Protein AF-A0A973MKF2-F1 (afdb_monomer)

Mean predicted aligned error: 3.66 Å

Foldseek 3Di:
DDPVLVLLLLLLLLLCQQPVLCVVVLVVFDLLLRPDPQSSQLVVLSVVLCVVPVPDHDLRSQVSSVVSGPDPPDPSSVVSVVSNVSNPDSVCNVVSSVVSNVSSVVVVVVVVVVVVD

Secondary structure (DSSP, 8-state):
--HHHHHHHHHHHHHHHH-GGGGGT-TT--GGG-SSHHHHHHHHHHHHHHHH-TT--HHHHHHHHHTTSS-TTS-HHHHHHHHHHT-S-GGGHHHHHHHHHHHHHHHHHHHHHHHH-

Sequence (117 aa):
MSDITMSTERALLGALLTDPGQLDELRYVRTQDFEIQRHREIYTAIQDVHADAPSLTGVAFADHVAARLPNPDFVWDFELHTLALNCPDPDHGPTYARMVQEAAFRRDLAEHAERIG

Structure (mmCIF, N/CA/C/O backbone):
data_AF-A0A973MKF2-F1
#
_entry.id   AF-A0A973MKF2-F1
#
loop_
_atom_site.group_PDB
_atom_site.id
_atom_site.type_symbol
_atom_site.label_atom_id
_atom_site.label_alt_id
_atom_site.label_comp_id
_atom_site.label_asym_id
_atom_site.label_entity_id
_atom_site.label_seq_id
_atom_site.pdbx_PDB_ins_code
_atom_site.Cartn_x
_atom_site.Cartn_y
_atom_site.Cartn_z
_atom_site.occupancy
_atom_site.B_iso_or_equiv
_atom_site.auth_seq_id
_atom_site.auth_comp_id
_atom_sit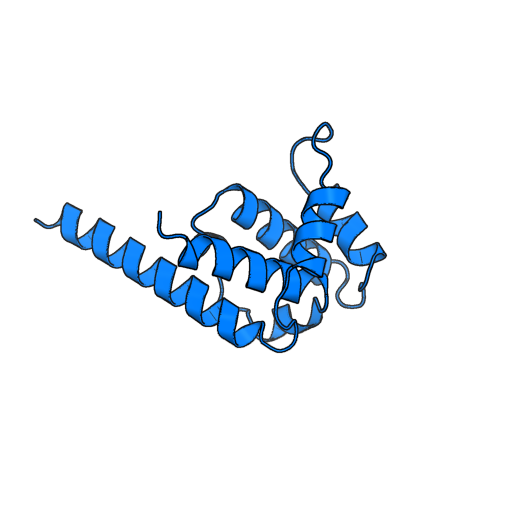e.auth_asym_id
_atom_site.auth_atom_id
_atom_site.pdbx_PDB_model_num
ATOM 1 N N . MET A 1 1 ? -3.920 10.339 17.350 1.00 53.81 1 MET A N 1
ATOM 2 C CA . MET A 1 1 ? -3.064 9.494 16.496 1.00 53.81 1 MET A CA 1
ATOM 3 C C . MET A 1 1 ? -2.035 8.803 17.369 1.00 53.81 1 MET A C 1
ATOM 5 O O . MET A 1 1 ? -1.316 9.491 18.083 1.00 53.81 1 MET A O 1
ATOM 9 N N . SER A 1 2 ? -1.994 7.474 17.365 1.00 70.38 2 SER A N 1
ATOM 10 C CA . SER A 1 2 ? -0.961 6.713 18.076 1.00 70.38 2 SER A CA 1
ATOM 11 C C . SER A 1 2 ? 0.218 6.461 17.134 1.00 70.38 2 SER A C 1
ATOM 13 O O . SER A 1 2 ? -0.001 5.978 16.025 1.00 70.38 2 SER A O 1
ATOM 15 N N . ASP A 1 3 ? 1.456 6.724 17.571 1.00 80.19 3 ASP A N 1
ATOM 16 C CA . ASP A 1 3 ? 2.684 6.464 16.786 1.00 80.19 3 ASP A CA 1
ATOM 17 C C . ASP A 1 3 ? 2.755 5.026 16.241 1.00 80.19 3 ASP A C 1
ATOM 19 O O . ASP A 1 3 ? 3.298 4.767 15.167 1.00 80.19 3 ASP A O 1
ATOM 23 N N . ILE A 1 4 ? 2.138 4.084 16.960 1.00 83.69 4 ILE A N 1
ATOM 24 C CA . ILE A 1 4 ? 2.073 2.667 16.598 1.00 83.69 4 ILE A CA 1
ATOM 25 C C . ILE A 1 4 ? 1.257 2.439 15.316 1.00 83.69 4 ILE A C 1
ATOM 27 O O . ILE A 1 4 ? 1.690 1.657 14.472 1.00 83.69 4 ILE A O 1
ATOM 31 N N . THR A 1 5 ? 0.115 3.113 15.129 1.00 85.31 5 THR A N 1
ATOM 32 C CA . THR A 1 5 ? -0.731 2.927 13.933 1.00 85.31 5 THR A CA 1
ATOM 33 C C . THR A 1 5 ? 0.005 3.389 12.683 1.00 85.31 5 THR A C 1
ATOM 35 O O . THR A 1 5 ? 0.102 2.648 11.709 1.00 85.31 5 THR A O 1
ATOM 38 N N . MET A 1 6 ? 0.614 4.576 12.747 1.00 89.56 6 MET A N 1
ATOM 39 C CA . MET A 1 6 ? 1.411 5.115 11.648 1.00 89.56 6 MET A CA 1
ATOM 40 C C . MET A 1 6 ? 2.592 4.197 11.306 1.00 89.56 6 MET A C 1
ATOM 42 O O . MET A 1 6 ? 2.824 3.913 10.134 1.00 89.56 6 MET A O 1
ATOM 46 N N . SER A 1 7 ? 3.322 3.713 12.316 1.00 91.81 7 SER A N 1
ATOM 47 C CA . SER A 1 7 ? 4.442 2.782 12.119 1.00 91.81 7 SER A CA 1
ATOM 48 C C . SER A 1 7 ? 3.991 1.467 11.469 1.00 91.81 7 SER A C 1
ATOM 50 O O . SER A 1 7 ? 4.635 0.973 10.547 1.00 91.81 7 SER A O 1
ATOM 52 N N . THR A 1 8 ? 2.836 0.944 11.883 1.00 95.19 8 THR A N 1
ATOM 53 C CA . THR A 1 8 ? 2.265 -0.299 11.346 1.00 95.19 8 THR A CA 1
ATOM 54 C C . THR A 1 8 ? 1.833 -0.151 9.887 1.00 95.19 8 THR A C 1
ATOM 56 O O . THR A 1 8 ? 2.158 -1.005 9.067 1.00 95.19 8 THR A O 1
ATOM 59 N N . GLU A 1 9 ? 1.131 0.931 9.537 1.00 97.56 9 GLU A N 1
ATOM 60 C CA . GLU A 1 9 ? 0.731 1.187 8.148 1.00 97.56 9 GLU A CA 1
ATOM 61 C C . GLU A 1 9 ? 1.954 1.318 7.237 1.00 97.56 9 GLU A C 1
ATOM 63 O O . GLU A 1 9 ? 1.991 0.72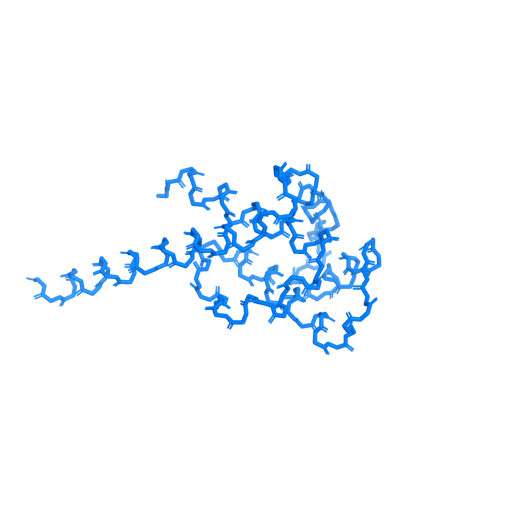0 6.165 1.00 97.56 9 GLU A O 1
ATOM 68 N N . ARG A 1 10 ? 2.991 2.038 7.686 1.00 97.31 10 ARG A N 1
ATOM 69 C CA . ARG A 1 10 ? 4.253 2.163 6.943 1.00 97.31 10 ARG A CA 1
ATOM 70 C C . ARG A 1 10 ? 4.944 0.813 6.758 1.00 97.31 10 ARG A C 1
ATOM 72 O O . ARG A 1 10 ? 5.428 0.545 5.664 1.00 97.31 10 ARG A O 1
ATOM 79 N N . ALA A 1 11 ? 4.959 -0.032 7.790 1.00 97.56 11 ALA A N 1
ATOM 80 C CA . ALA A 1 11 ? 5.524 -1.377 7.710 1.00 97.56 11 ALA A CA 1
ATOM 81 C C . ALA A 1 11 ? 4.772 -2.251 6.694 1.00 97.56 11 ALA A C 1
ATOM 83 O O . ALA A 1 11 ? 5.403 -2.905 5.869 1.00 97.56 11 ALA A O 1
ATOM 84 N N . LEU A 1 12 ? 3.435 -2.206 6.688 1.00 98.31 12 LEU A N 1
ATOM 85 C CA . LEU A 1 12 ? 2.627 -2.922 5.700 1.00 98.31 12 LEU A CA 1
ATOM 86 C C . LEU A 1 12 ? 2.899 -2.434 4.271 1.00 98.31 12 LEU A C 1
ATOM 88 O O . LEU A 1 12 ? 3.125 -3.247 3.380 1.00 98.31 12 LEU A O 1
ATOM 92 N N . LEU A 1 13 ? 2.896 -1.118 4.047 1.00 98.19 13 LEU A N 1
ATOM 93 C CA . LEU A 1 13 ? 3.179 -0.554 2.725 1.00 98.19 13 LEU A CA 1
ATOM 94 C C . LEU A 1 13 ? 4.593 -0.908 2.252 1.00 98.19 13 LEU A C 1
ATOM 96 O O . LEU A 1 13 ? 4.775 -1.271 1.095 1.00 98.19 13 LEU A O 1
ATOM 100 N N . GLY A 1 14 ? 5.583 -0.844 3.143 1.00 97.88 14 GLY A N 1
ATOM 101 C CA . GLY A 1 14 ? 6.960 -1.229 2.841 1.00 97.88 14 GLY A CA 1
ATOM 102 C C . GLY A 1 14 ? 7.108 -2.709 2.477 1.00 97.88 14 GLY A C 1
ATOM 103 O O . GLY A 1 14 ? 7.807 -3.030 1.513 1.00 97.88 14 GLY A O 1
ATOM 104 N N . ALA A 1 15 ? 6.408 -3.599 3.189 1.00 97.88 15 ALA A N 1
ATOM 105 C CA . ALA A 1 15 ? 6.364 -5.025 2.872 1.00 97.88 15 ALA A CA 1
ATOM 106 C C . ALA A 1 15 ? 5.780 -5.265 1.472 1.00 97.88 15 ALA A C 1
ATOM 108 O O . ALA A 1 15 ? 6.403 -5.934 0.656 1.00 97.88 15 ALA A O 1
ATOM 109 N N . LEU A 1 16 ? 4.649 -4.629 1.151 1.00 97.94 16 LEU A N 1
ATOM 110 C CA . LEU A 1 16 ? 3.978 -4.774 -0.146 1.00 97.94 16 LEU A CA 1
ATOM 111 C C . LEU A 1 16 ? 4.741 -4.159 -1.325 1.00 97.94 16 LEU A C 1
ATOM 113 O O . LEU A 1 16 ? 4.635 -4.646 -2.445 1.00 97.94 16 LEU A O 1
ATOM 117 N N . LEU A 1 17 ? 5.514 -3.096 -1.094 1.00 97.50 17 LEU A N 1
ATOM 118 C CA . LEU A 1 17 ? 6.410 -2.535 -2.111 1.00 97.50 17 LEU A CA 1
ATOM 119 C C . LEU A 1 17 ? 7.617 -3.444 -2.381 1.00 97.50 17 LEU A C 1
ATOM 121 O O . LEU A 1 17 ? 8.201 -3.382 -3.462 1.00 97.50 17 LEU A O 1
ATOM 125 N N . THR A 1 18 ? 7.993 -4.270 -1.402 1.00 96.56 18 THR A N 1
ATOM 126 C CA . THR A 1 18 ? 9.108 -5.219 -1.502 1.00 96.56 18 THR A CA 1
ATOM 127 C C . THR A 1 18 ? 8.661 -6.536 -2.136 1.00 96.56 18 THR A C 1
ATOM 129 O O . THR A 1 18 ? 9.334 -7.043 -3.033 1.00 96.56 18 THR A O 1
ATOM 132 N N . ASP A 1 19 ? 7.514 -7.058 -1.706 1.00 96.38 19 ASP A N 1
ATOM 133 C CA . ASP A 1 19 ? 6.898 -8.280 -2.213 1.00 96.38 19 ASP A CA 1
ATOM 134 C C . ASP A 1 19 ? 5.392 -8.066 -2.473 1.00 96.38 19 ASP A C 1
ATOM 136 O O . ASP A 1 19 ? 4.548 -8.314 -1.602 1.00 96.38 19 ASP A O 1
ATOM 140 N N . PRO A 1 20 ? 5.033 -7.610 -3.690 1.00 96.88 20 PRO A N 1
ATOM 141 C CA . PRO A 1 20 ? 3.641 -7.387 -4.076 1.00 96.88 20 PRO A CA 1
ATOM 142 C C . PRO A 1 20 ? 2.793 -8.660 -4.064 1.00 96.88 20 PRO A C 1
ATOM 144 O O . PRO A 1 20 ? 1.577 -8.576 -3.901 1.00 96.88 20 PRO A O 1
ATOM 147 N N . GLY A 1 21 ? 3.414 -9.841 -4.189 1.00 96.12 21 GLY A N 1
ATOM 148 C CA . GLY A 1 21 ? 2.716 -11.128 -4.220 1.00 96.12 21 GLY A CA 1
ATOM 149 C C . GLY A 1 21 ? 1.927 -11.411 -2.942 1.00 96.12 21 GLY A C 1
ATOM 150 O O . GLY A 1 21 ? 0.897 -12.083 -2.986 1.00 96.12 21 GLY A O 1
ATOM 151 N N . GLN A 1 22 ? 2.331 -10.818 -1.816 1.00 96.38 22 GLN A N 1
ATOM 152 C CA . GLN A 1 22 ? 1.597 -10.940 -0.558 1.00 96.38 22 GLN A CA 1
ATOM 153 C C . GLN A 1 22 ? 0.170 -10.384 -0.653 1.00 96.38 22 GLN A C 1
A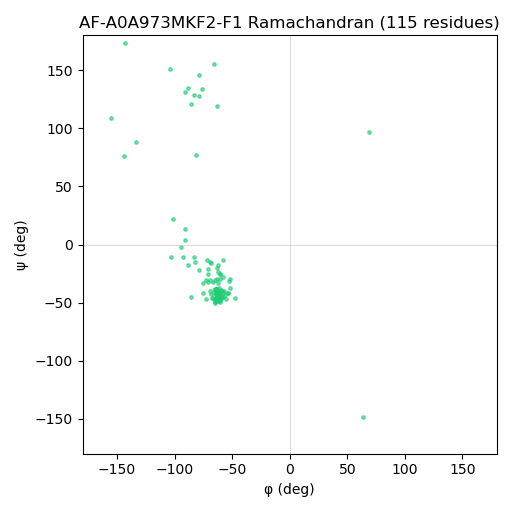TOM 155 O O . GLN A 1 22 ? -0.704 -10.863 0.065 1.00 96.38 22 GLN A O 1
ATOM 160 N N . LEU A 1 23 ? -0.122 -9.439 -1.561 1.00 96.25 23 LEU A N 1
ATOM 161 C CA . LEU A 1 23 ? -1.483 -8.917 -1.761 1.00 96.25 23 LEU A CA 1
ATOM 162 C C . LEU A 1 23 ? -2.525 -10.015 -1.995 1.00 96.25 23 LEU A C 1
ATOM 164 O O . LEU A 1 23 ? -3.681 -9.847 -1.595 1.00 96.25 23 LEU A O 1
ATOM 168 N N . ASP A 1 24 ? -2.141 -11.132 -2.615 1.00 95.38 24 ASP A N 1
ATOM 169 C CA . ASP A 1 24 ? -3.063 -12.229 -2.898 1.00 95.38 24 ASP A CA 1
ATOM 170 C C . ASP A 1 24 ? -3.627 -12.877 -1.629 1.00 95.38 24 ASP A C 1
ATOM 172 O O . ASP A 1 24 ? -4.785 -13.312 -1.625 1.00 95.38 24 ASP A O 1
ATOM 176 N N . GLU A 1 25 ? -2.859 -12.861 -0.540 1.00 95.19 25 GLU A N 1
ATOM 177 C CA . GLU A 1 25 ? -3.258 -13.358 0.778 1.00 95.19 25 GLU A CA 1
ATOM 178 C C . GLU A 1 25 ? -3.962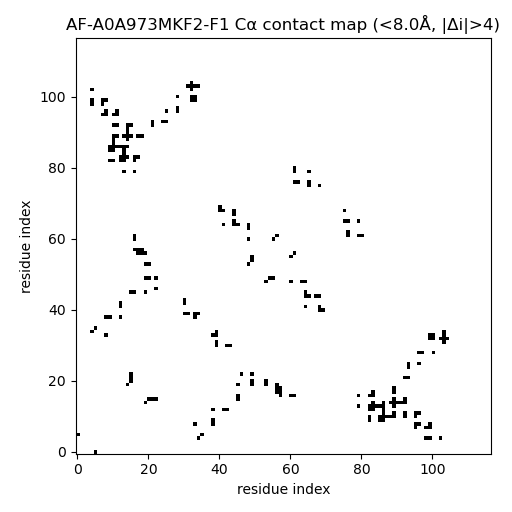 -12.285 1.625 1.00 95.19 25 GLU A C 1
ATOM 180 O O . GLU A 1 25 ? -4.682 -12.608 2.571 1.00 95.19 25 GLU A O 1
ATOM 185 N N . LEU A 1 26 ? -3.809 -11.004 1.270 1.00 95.81 26 LEU A N 1
ATOM 186 C CA . LEU A 1 26 ? -4.283 -9.854 2.051 1.00 95.81 26 LEU A CA 1
ATOM 187 C C . LEU A 1 26 ? -5.583 -9.234 1.526 1.00 95.81 26 LEU A C 1
ATOM 189 O O . LEU A 1 26 ? -5.909 -8.099 1.866 1.00 95.81 26 LEU A O 1
ATOM 193 N N . ARG A 1 27 ? -6.383 -9.983 0.757 1.00 91.44 27 ARG A N 1
ATOM 194 C CA . ARG A 1 27 ? -7.675 -9.524 0.192 1.00 91.44 27 ARG A CA 1
ATOM 195 C C . ARG A 1 27 ? -8.705 -9.066 1.237 1.00 91.44 27 ARG A C 1
ATOM 197 O O . ARG A 1 27 ? -9.724 -8.481 0.879 1.00 91.44 27 ARG A O 1
ATOM 204 N N . TYR A 1 28 ? -8.474 -9.367 2.514 1.00 94.31 28 TYR A N 1
ATOM 205 C CA . TYR A 1 28 ? -9.306 -8.930 3.634 1.00 94.31 28 TYR A CA 1
ATOM 206 C C . TYR A 1 28 ? -8.996 -7.505 4.116 1.00 94.31 28 TYR A C 1
ATOM 208 O O . TYR A 1 28 ? -9.805 -6.949 4.859 1.00 94.31 28 TYR A O 1
ATOM 216 N N . VAL A 1 29 ? -7.853 -6.933 3.723 1.00 97.25 29 VAL A N 1
ATOM 217 C CA . VAL A 1 29 ? -7.485 -5.548 4.030 1.00 97.25 29 VAL A CA 1
ATOM 218 C C . VAL A 1 29 ? -8.138 -4.630 3.009 1.00 97.25 29 VAL A C 1
ATOM 220 O O . VAL A 1 29 ? -8.036 -4.833 1.798 1.00 97.25 29 VAL A O 1
ATOM 223 N N . ARG A 1 30 ? -8.828 -3.608 3.500 1.00 97.19 30 ARG A N 1
ATOM 224 C CA . ARG A 1 30 ? -9.481 -2.593 2.678 1.00 97.19 30 ARG A CA 1
ATOM 225 C C . ARG A 1 30 ? -8.666 -1.314 2.708 1.00 97.19 30 ARG A C 1
ATOM 227 O O . ARG A 1 30 ? -8.075 -0.970 3.726 1.00 97.19 30 ARG A O 1
ATOM 234 N N . THR A 1 31 ? -8.729 -0.530 1.637 1.00 97.75 31 THR A N 1
ATOM 235 C CA . THR A 1 31 ? -8.147 0.819 1.613 1.00 97.75 31 THR A CA 1
ATOM 236 C C . THR A 1 31 ? -8.621 1.666 2.796 1.00 97.75 31 THR A C 1
ATOM 238 O O . THR A 1 31 ? -7.843 2.419 3.368 1.00 97.75 31 THR A O 1
ATOM 241 N N . GLN A 1 32 ? -9.883 1.528 3.208 1.00 97.12 32 GLN A N 1
ATOM 242 C CA . GLN A 1 32 ? -10.457 2.288 4.321 1.00 97.12 32 GLN A CA 1
ATOM 243 C C . GLN A 1 32 ? -9.872 1.903 5.691 1.00 97.12 32 GLN A C 1
ATOM 245 O O . GLN A 1 32 ? -9.997 2.690 6.630 1.00 97.12 32 GLN A O 1
ATOM 250 N N . ASP A 1 33 ? -9.188 0.758 5.797 1.00 97.38 33 ASP A N 1
ATOM 251 C CA . ASP A 1 33 ? -8.564 0.314 7.046 1.00 97.38 33 ASP A CA 1
ATOM 252 C C . ASP A 1 33 ? -7.344 1.176 7.417 1.00 97.38 33 ASP A C 1
ATOM 254 O O . ASP A 1 33 ? -6.969 1.275 8.587 1.00 97.38 33 ASP A O 1
ATOM 258 N N . PHE A 1 34 ? -6.751 1.868 6.444 1.00 97.62 34 PHE A N 1
ATOM 259 C CA . PHE A 1 34 ? -5.704 2.854 6.695 1.00 97.62 34 PHE A CA 1
ATOM 260 C C . PHE A 1 34 ? -6.316 4.146 7.252 1.00 97.62 34 PHE A C 1
ATOM 262 O O . PHE A 1 34 ? -7.303 4.667 6.730 1.00 97.62 34 PHE A O 1
ATOM 269 N N . GLU A 1 35 ? -5.731 4.698 8.308 1.00 95.56 35 GLU A N 1
ATOM 270 C CA . GLU A 1 35 ? -6.115 5.979 8.909 1.00 95.56 35 GLU A CA 1
ATOM 271 C C . GLU A 1 35 ? -5.630 7.152 8.058 1.00 95.56 35 GLU A C 1
ATOM 273 O O . GLU A 1 35 ? -6.346 8.131 7.848 1.00 95.56 35 GLU A O 1
ATOM 278 N N . ILE A 1 36 ? -4.396 7.049 7.559 1.00 94.62 36 ILE A N 1
ATOM 279 C CA . ILE A 1 36 ? -3.707 8.150 6.894 1.00 94.62 36 ILE A CA 1
ATOM 280 C C . ILE A 1 36 ? -4.095 8.168 5.417 1.00 94.62 36 ILE A C 1
ATOM 282 O O . ILE A 1 36 ? -3.819 7.231 4.672 1.00 94.62 36 ILE A O 1
ATOM 286 N N . GLN A 1 37 ? -4.672 9.284 4.964 1.00 94.25 37 GLN A N 1
ATOM 287 C CA . GLN A 1 37 ? -5.131 9.454 3.581 1.00 94.25 37 GLN A CA 1
ATOM 288 C C . GLN A 1 37 ? -4.039 9.151 2.540 1.00 94.25 37 GLN A C 1
ATOM 290 O O . GLN A 1 37 ? -4.292 8.444 1.571 1.00 94.25 37 GLN A O 1
ATOM 295 N N . ARG A 1 38 ? -2.800 9.595 2.775 1.00 93.75 38 ARG A N 1
ATOM 296 C CA . ARG A 1 38 ? -1.666 9.280 1.891 1.00 93.75 38 ARG A CA 1
ATOM 297 C C . ARG A 1 38 ? -1.394 7.775 1.801 1.00 93.75 38 ARG A C 1
ATOM 299 O O . ARG A 1 38 ? -1.062 7.267 0.740 1.00 93.75 38 ARG A O 1
ATOM 306 N N . HIS A 1 39 ? -1.538 7.045 2.903 1.00 96.50 39 HIS A N 1
ATOM 307 C CA . HIS A 1 39 ? -1.339 5.597 2.903 1.00 96.50 39 HIS A CA 1
ATOM 308 C C . HIS A 1 39 ? -2.464 4.870 2.160 1.00 96.50 39 HIS A C 1
ATOM 310 O O . HIS A 1 39 ? -2.191 3.882 1.486 1.00 96.50 39 HIS A O 1
ATOM 316 N N . ARG A 1 40 ? -3.697 5.399 2.193 1.00 97.69 40 ARG A N 1
ATOM 317 C CA . ARG A 1 40 ? -4.806 4.917 1.348 1.00 97.69 40 ARG A CA 1
ATOM 318 C C . ARG A 1 40 ? -4.480 5.032 -0.135 1.00 97.69 40 ARG A C 1
ATOM 320 O O . ARG A 1 40 ? -4.726 4.095 -0.889 1.00 97.69 40 ARG A O 1
ATOM 327 N N . GLU A 1 41 ? -3.932 6.173 -0.544 1.00 97.12 41 GLU A N 1
ATOM 328 C CA . GLU A 1 41 ? -3.535 6.433 -1.933 1.00 97.12 41 GLU A CA 1
ATOM 329 C C . GLU A 1 41 ? -2.445 5.454 -2.381 1.00 97.12 41 GLU A C 1
ATOM 331 O O . GLU A 1 41 ? -2.595 4.808 -3.416 1.00 97.12 41 GLU A O 1
ATOM 336 N N . ILE A 1 42 ? -1.408 5.265 -1.557 1.00 97.50 42 ILE A N 1
ATOM 337 C CA . ILE A 1 42 ? -0.328 4.301 -1.819 1.00 97.50 42 ILE A CA 1
ATOM 338 C C . ILE A 1 42 ? -0.865 2.873 -1.899 1.00 97.50 42 ILE A C 1
ATOM 340 O O . ILE A 1 42 ? -0.564 2.164 -2.855 1.00 97.50 42 ILE A O 1
ATOM 344 N N . TYR A 1 43 ? -1.686 2.450 -0.937 1.00 98.31 43 TYR A N 1
ATOM 345 C CA . TYR A 1 43 ? -2.246 1.102 -0.932 1.00 98.31 43 TYR A CA 1
ATOM 346 C C . TYR A 1 43 ? -3.130 0.836 -2.157 1.00 98.31 43 TYR A C 1
ATOM 348 O O . TYR A 1 43 ? -3.010 -0.213 -2.782 1.00 98.31 43 TYR A O 1
ATOM 356 N N . THR A 1 44 ? -3.962 1.805 -2.544 1.00 98.19 44 THR A N 1
ATOM 357 C CA . THR A 1 44 ? -4.809 1.696 -3.743 1.00 98.19 44 THR A CA 1
ATOM 358 C C . THR A 1 44 ? -3.954 1.571 -5.004 1.00 98.19 44 THR A C 1
ATOM 360 O O . THR A 1 44 ? -4.173 0.667 -5.801 1.00 98.19 44 THR A O 1
ATOM 363 N N . ALA A 1 45 ? -2.919 2.404 -5.150 1.00 98.00 45 ALA A N 1
ATOM 364 C CA . ALA A 1 45 ? -2.005 2.319 -6.287 1.00 98.00 45 ALA A CA 1
ATOM 365 C C . ALA A 1 45 ? -1.276 0.965 -6.348 1.00 98.00 45 ALA A C 1
ATOM 367 O O . ALA A 1 45 ? -1.148 0.390 -7.425 1.00 98.00 45 ALA A O 1
ATOM 368 N N . ILE A 1 46 ? -0.840 0.431 -5.201 1.00 98.19 46 ILE A N 1
ATOM 369 C CA . ILE A 1 46 ? -0.246 -0.909 -5.080 1.00 98.19 46 ILE A CA 1
ATOM 370 C C . ILE A 1 46 ? -1.225 -1.994 -5.558 1.00 98.19 46 ILE A C 1
ATOM 372 O O . ILE A 1 46 ?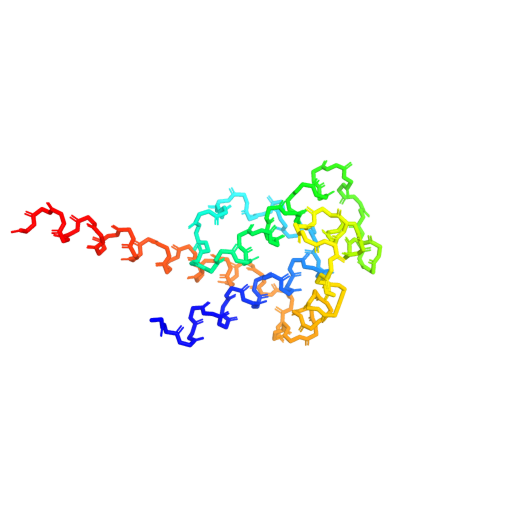 -0.836 -2.855 -6.349 1.00 98.19 46 ILE A O 1
ATOM 376 N N . GLN A 1 47 ? -2.491 -1.934 -5.132 1.00 98.25 47 GLN A N 1
ATOM 377 C CA . GLN A 1 47 ? -3.531 -2.868 -5.576 1.00 98.25 47 GLN A CA 1
ATOM 378 C C . GLN A 1 47 ? -3.765 -2.788 -7.090 1.00 98.25 47 GLN A C 1
ATOM 380 O O . GLN A 1 47 ? -3.802 -3.825 -7.751 1.00 98.25 47 GLN A O 1
ATOM 385 N N . ASP A 1 48 ? -3.871 -1.578 -7.639 1.00 97.94 48 ASP A N 1
ATOM 386 C CA . ASP A 1 48 ? -4.110 -1.357 -9.067 1.00 97.94 48 ASP A CA 1
ATOM 387 C C . ASP A 1 48 ? -2.940 -1.869 -9.925 1.00 97.94 48 ASP A C 1
ATOM 389 O O . ASP A 1 48 ? -3.150 -2.543 -10.933 1.00 97.94 48 ASP A O 1
ATOM 393 N N . VAL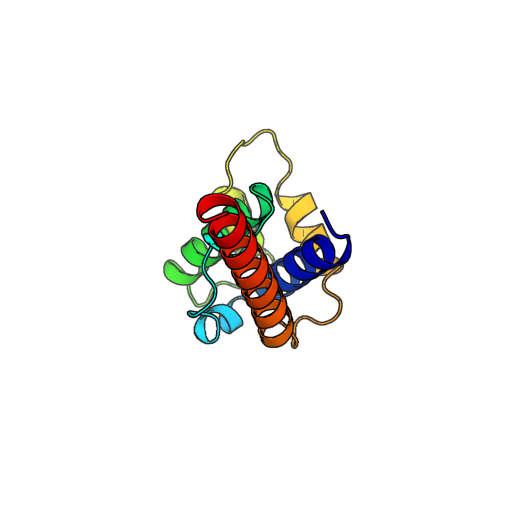 A 1 49 ? -1.690 -1.608 -9.515 1.00 98.25 49 VAL A N 1
ATOM 394 C CA . VAL A 1 49 ? -0.495 -2.103 -10.227 1.00 98.25 49 VAL A CA 1
ATOM 395 C C . VAL A 1 49 ? -0.454 -3.626 -10.222 1.00 98.25 49 VAL A C 1
ATOM 397 O O . VAL A 1 49 ? -0.216 -4.225 -11.270 1.00 98.25 49 VAL A O 1
ATOM 400 N N . HIS A 1 50 ? -0.681 -4.252 -9.062 1.00 97.81 50 HIS A N 1
ATOM 401 C CA . HIS A 1 50 ? -0.655 -5.711 -8.936 1.00 97.81 50 HIS A CA 1
ATOM 402 C C . HIS A 1 50 ? -1.774 -6.368 -9.742 1.00 97.81 50 HIS A C 1
ATOM 404 O O . HIS A 1 50 ? -1.555 -7.396 -10.375 1.00 97.81 50 HIS A O 1
ATOM 410 N N . ALA A 1 51 ? -2.964 -5.762 -9.772 1.00 97.12 51 ALA A N 1
ATOM 411 C CA . ALA A 1 51 ? -4.078 -6.255 -10.574 1.00 97.12 51 ALA A CA 1
ATOM 412 C C . ALA A 1 51 ? -3.781 -6.195 -12.083 1.00 97.12 51 ALA A C 1
ATOM 414 O O . ALA A 1 51 ? -4.070 -7.155 -12.800 1.00 97.12 51 ALA A O 1
ATOM 415 N N . ASP A 1 52 ? -3.181 -5.098 -12.555 1.00 98.00 52 ASP A N 1
ATOM 416 C CA . ASP A 1 52 ? -2.845 -4.906 -13.971 1.00 98.00 52 ASP A CA 1
ATOM 417 C C . ASP A 1 52 ? -1.627 -5.737 -14.413 1.00 98.00 52 ASP A C 1
ATOM 419 O O . ASP A 1 52 ? -1.550 -6.175 -15.564 1.00 98.00 52 ASP A O 1
ATOM 423 N N . ALA A 1 53 ? -0.661 -5.953 -13.515 1.00 96.88 53 ALA A N 1
ATOM 424 C CA . ALA A 1 53 ? 0.589 -6.652 -13.800 1.00 96.88 53 ALA A CA 1
ATOM 425 C C . ALA A 1 53 ? 1.066 -7.510 -12.604 1.00 96.88 53 ALA A C 1
ATOM 427 O O . ALA A 1 53 ? 2.055 -7.158 -11.958 1.00 96.88 53 ALA A O 1
ATOM 428 N N . PRO A 1 54 ? 0.453 -8.687 -12.354 1.00 95.38 54 PRO A N 1
ATOM 429 C CA . PRO A 1 54 ? 0.737 -9.512 -11.167 1.00 95.38 54 PRO A CA 1
ATOM 430 C C . PRO A 1 54 ? 2.176 -10.035 -11.054 1.00 95.38 54 PRO A C 1
ATOM 432 O O . PRO A 1 54 ? 2.598 -10.494 -9.999 1.00 95.38 54 PRO A O 1
ATOM 435 N N . SER A 1 55 ? 2.930 -10.029 -12.157 1.00 95.69 55 SER A N 1
ATOM 436 C CA . SER A 1 55 ? 4.330 -10.468 -12.196 1.00 95.69 55 SER A CA 1
ATOM 437 C C . SER A 1 55 ? 5.339 -9.328 -12.027 1.00 95.69 55 SER A C 1
ATOM 439 O O . SER A 1 55 ? 6.542 -9.578 -12.089 1.00 95.69 55 SER A O 1
ATOM 441 N N . LEU A 1 56 ? 4.883 -8.076 -11.915 1.00 96.81 56 LEU A N 1
ATOM 442 C CA . LEU A 1 56 ? 5.755 -6.911 -11.789 1.00 96.81 56 LEU A CA 1
ATOM 443 C C . LEU A 1 56 ? 6.263 -6.792 -10.348 1.00 96.81 56 LEU A C 1
ATOM 445 O O . LEU A 1 56 ? 5.478 -6.786 -9.408 1.00 96.81 56 LEU A O 1
ATOM 449 N N . THR A 1 57 ? 7.578 -6.676 -10.170 1.00 94.50 57 THR A N 1
ATOM 450 C CA . THR A 1 57 ? 8.219 -6.623 -8.846 1.00 94.50 57 THR A CA 1
ATOM 451 C C . THR A 1 57 ? 9.404 -5.652 -8.828 1.00 94.50 57 THR A C 1
ATOM 453 O O . THR A 1 57 ? 9.809 -5.109 -9.863 1.00 94.50 57 THR A O 1
ATOM 456 N N . GLY A 1 58 ? 9.971 -5.421 -7.641 1.00 91.12 58 GLY A N 1
ATOM 457 C CA . GLY A 1 58 ? 11.174 -4.609 -7.457 1.00 91.12 58 GLY A CA 1
ATOM 458 C C . GLY A 1 58 ? 10.987 -3.141 -7.851 1.00 91.12 58 GLY A C 1
ATOM 459 O O . GLY A 1 58 ? 9.901 -2.580 -7.730 1.00 91.12 58 GLY A O 1
ATOM 460 N N . VAL A 1 59 ? 12.056 -2.506 -8.342 1.00 91.00 59 VAL A N 1
ATOM 461 C CA . VAL A 1 59 ? 12.054 -1.070 -8.692 1.00 91.00 59 VAL A CA 1
ATOM 462 C C . VAL A 1 59 ? 10.982 -0.741 -9.731 1.00 91.00 59 VAL A C 1
ATOM 464 O O . VAL A 1 59 ? 10.248 0.224 -9.566 1.00 91.00 59 VAL A O 1
ATOM 467 N N . ALA A 1 60 ? 10.817 -1.591 -10.748 1.00 93.62 60 ALA A N 1
ATOM 468 C CA . ALA A 1 60 ? 9.826 -1.360 -11.794 1.00 93.62 60 ALA A CA 1
ATOM 469 C C . ALA A 1 60 ? 8.389 -1.345 -11.246 1.00 93.62 60 ALA A C 1
ATOM 471 O O . ALA A 1 60 ? 7.556 -0.595 -11.752 1.00 93.62 60 ALA A O 1
ATOM 472 N N . PHE A 1 61 ? 8.095 -2.141 -10.211 1.00 96.44 61 PHE A N 1
ATOM 473 C CA . PHE A 1 61 ? 6.811 -2.080 -9.515 1.00 96.44 61 PHE A CA 1
ATOM 474 C C . PHE A 1 61 ? 6.629 -0.737 -8.806 1.00 96.44 61 PHE A C 1
ATOM 476 O O . PHE A 1 61 ? 5.617 -0.075 -9.019 1.00 96.44 61 PHE A O 1
ATOM 483 N N . ALA A 1 62 ? 7.627 -0.298 -8.033 1.00 94.81 62 ALA A N 1
ATOM 484 C CA . ALA A 1 62 ? 7.585 0.984 -7.331 1.00 94.81 62 ALA A CA 1
ATOM 485 C C . ALA A 1 62 ? 7.409 2.178 -8.289 1.00 94.81 62 ALA A C 1
ATOM 487 O O . ALA A 1 62 ? 6.591 3.052 -8.010 1.00 94.81 62 ALA A O 1
ATOM 488 N N . ASP A 1 63 ? 8.076 2.175 -9.447 1.00 93.62 63 ASP A N 1
ATOM 489 C CA . ASP A 1 63 ? 7.921 3.214 -10.476 1.00 93.62 63 ASP A CA 1
ATOM 490 C C . ASP A 1 63 ? 6.478 3.264 -11.020 1.00 93.62 63 ASP A C 1
ATOM 492 O O . ASP A 1 63 ? 5.899 4.334 -11.222 1.00 93.62 63 ASP A O 1
ATOM 496 N N . HIS A 1 64 ? 5.851 2.100 -11.229 1.00 95.88 64 HIS A N 1
ATOM 497 C CA . HIS A 1 64 ? 4.457 2.021 -11.682 1.00 95.88 64 HIS A CA 1
ATOM 498 C C . HIS A 1 64 ? 3.455 2.411 -10.591 1.00 95.88 64 HIS A C 1
ATOM 500 O O . HIS A 1 64 ? 2.377 2.917 -10.917 1.00 95.88 64 HIS A O 1
ATOM 506 N N . VAL A 1 65 ? 3.782 2.167 -9.318 1.00 97.19 65 VAL A N 1
ATOM 507 C CA . VAL A 1 65 ? 3.011 2.675 -8.176 1.00 97.19 65 VAL A CA 1
ATOM 508 C C . VAL A 1 65 ? 3.102 4.200 -8.153 1.00 97.19 65 VAL A C 1
ATOM 510 O O . VAL A 1 65 ? 2.067 4.862 -8.132 1.00 97.19 65 VAL A O 1
ATOM 513 N N . ALA A 1 66 ? 4.310 4.766 -8.239 1.00 95.19 66 ALA A N 1
ATOM 514 C CA . ALA A 1 66 ? 4.537 6.211 -8.263 1.00 95.19 66 ALA A CA 1
ATOM 515 C C . ALA A 1 66 ? 3.767 6.903 -9.396 1.00 95.19 66 ALA A C 1
ATOM 517 O O . ALA A 1 66 ? 3.110 7.916 -9.169 1.00 95.19 66 ALA A O 1
ATOM 518 N N . ALA A 1 67 ? 3.763 6.312 -10.594 1.00 93.88 67 ALA A N 1
ATOM 519 C CA . ALA A 1 67 ? 3.049 6.845 -11.754 1.00 93.88 67 ALA A CA 1
ATOM 520 C C . ALA A 1 67 ? 1.515 6.907 -11.588 1.00 93.88 67 ALA A C 1
ATOM 522 O O . ALA A 1 67 ? 0.858 7.651 -12.317 1.00 93.88 67 ALA A O 1
ATOM 523 N N . ARG A 1 68 ? 0.932 6.135 -10.658 1.00 94.44 68 ARG A N 1
ATOM 524 C CA . ARG A 1 68 ? -0.510 6.156 -10.348 1.00 94.44 68 ARG A CA 1
ATOM 525 C C . ARG A 1 68 ? -0.871 7.110 -9.208 1.00 94.44 68 ARG A C 1
ATOM 527 O O . ARG A 1 68 ? -2.057 7.348 -8.977 1.00 94.44 68 ARG A O 1
ATOM 534 N N . LEU A 1 69 ? 0.114 7.637 -8.484 1.00 94.81 69 LEU A N 1
ATOM 535 C CA . LEU A 1 69 ? -0.143 8.469 -7.316 1.00 94.81 69 LEU A CA 1
ATOM 536 C C . LEU A 1 69 ? -0.522 9.905 -7.700 1.00 94.81 69 LEU A C 1
ATOM 538 O O . LEU A 1 69 ? -0.049 10.443 -8.705 1.00 94.81 69 LEU A O 1
ATOM 542 N N . PRO A 1 70 ? -1.411 10.544 -6.917 1.00 87.75 70 PRO A N 1
ATOM 543 C CA . PRO A 1 70 ? -1.839 11.907 -7.190 1.00 87.75 70 PRO A CA 1
ATOM 544 C C . PRO A 1 70 ? -0.671 12.885 -7.016 1.00 87.75 70 PRO A C 1
ATOM 546 O O . PRO A 1 70 ? 0.227 12.649 -6.222 1.00 87.75 70 PRO A O 1
ATOM 549 N N . ASN A 1 71 ? -0.726 14.038 -7.683 1.00 84.25 71 ASN A N 1
ATOM 550 C CA . ASN A 1 71 ? 0.265 15.119 -7.586 1.00 84.25 71 ASN A CA 1
ATOM 551 C C . ASN A 1 71 ? 1.659 14.796 -8.189 1.00 84.25 71 ASN A C 1
ATOM 553 O O . ASN A 1 71 ? 2.521 14.261 -7.490 1.00 84.25 71 ASN A O 1
ATOM 557 N N . PRO A 1 72 ? 1.922 15.204 -9.446 1.00 71.44 72 PRO A N 1
ATOM 558 C CA . PRO A 1 72 ? 3.214 14.990 -10.104 1.00 71.44 72 PRO A CA 1
ATOM 559 C C . PRO A 1 72 ? 4.364 15.828 -9.518 1.00 71.44 72 PRO A C 1
ATOM 561 O O . PRO A 1 72 ? 5.522 15.523 -9.788 1.00 71.44 72 PRO A O 1
ATOM 564 N N . ASP A 1 73 ? 4.074 16.861 -8.717 1.00 75.75 73 ASP A N 1
ATOM 565 C CA . ASP A 1 73 ? 5.102 17.700 -8.081 1.00 75.75 73 ASP A CA 1
ATOM 566 C C . ASP A 1 73 ? 5.652 17.076 -6.785 1.00 75.75 73 ASP A C 1
ATOM 568 O O . ASP A 1 73 ? 6.633 17.562 -6.216 1.00 75.75 73 ASP A O 1
ATOM 572 N N . PHE A 1 74 ? 5.019 16.011 -6.282 1.00 83.31 74 PHE A N 1
ATOM 573 C CA . PHE A 1 74 ? 5.509 15.267 -5.129 1.00 83.31 74 PHE A C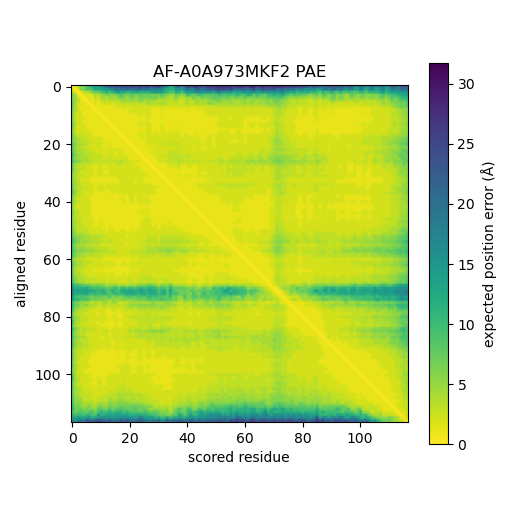A 1
ATOM 574 C C . PHE A 1 74 ? 6.477 14.165 -5.573 1.00 83.31 74 PHE A C 1
ATOM 576 O O . PHE A 1 74 ? 6.201 13.403 -6.497 1.00 83.31 74 PHE A O 1
ATOM 583 N N . VAL A 1 75 ? 7.610 14.047 -4.877 1.00 86.44 75 VAL A N 1
ATOM 584 C CA . VAL A 1 75 ? 8.639 13.041 -5.179 1.00 86.44 75 VAL A CA 1
ATOM 585 C C . VAL A 1 75 ? 8.237 11.695 -4.570 1.00 86.44 75 VAL A C 1
ATOM 587 O O . VAL A 1 75 ? 8.734 11.296 -3.515 1.00 86.44 75 VAL A O 1
ATOM 590 N N . TRP A 1 76 ? 7.302 11.007 -5.227 1.00 91.19 76 TRP A N 1
ATOM 591 C CA . TRP A 1 76 ? 6.786 9.712 -4.778 1.00 91.19 76 TRP A CA 1
ATOM 592 C C . TRP A 1 76 ? 7.868 8.643 -4.699 1.00 91.19 76 TRP A C 1
ATOM 594 O O . TRP A 1 76 ? 7.912 7.918 -3.710 1.00 91.19 76 TRP A O 1
ATOM 604 N N . ASP A 1 77 ? 8.788 8.609 -5.663 1.00 87.75 77 ASP A N 1
ATOM 605 C CA . ASP A 1 77 ? 9.881 7.631 -5.708 1.00 87.75 77 ASP A CA 1
ATOM 606 C C . ASP A 1 77 ? 10.681 7.608 -4.399 1.00 87.75 77 ASP A C 1
ATOM 608 O O . ASP A 1 77 ? 10.984 6.543 -3.863 1.00 87.75 77 ASP A O 1
ATOM 612 N N . PHE A 1 78 ? 10.968 8.785 -3.829 1.00 89.38 78 PHE A N 1
ATOM 613 C CA . PHE A 1 78 ? 11.698 8.891 -2.568 1.00 89.38 78 PHE A CA 1
ATOM 614 C C . PHE A 1 78 ? 10.884 8.369 -1.376 1.00 89.38 78 PHE A C 1
ATOM 616 O O . PHE A 1 78 ? 11.430 7.653 -0.534 1.00 89.38 78 PHE A O 1
ATOM 623 N N . GLU A 1 79 ? 9.590 8.692 -1.289 1.00 92.31 79 GLU A N 1
ATOM 624 C CA . GLU A 1 79 ? 8.729 8.208 -0.198 1.00 92.31 79 GLU A CA 1
ATOM 625 C C . GLU A 1 79 ? 8.526 6.692 -0.282 1.00 92.31 79 GLU A C 1
ATOM 627 O O . GLU A 1 79 ? 8.686 6.001 0.722 1.00 92.31 79 GLU A O 1
ATOM 632 N N . LEU A 1 80 ? 8.231 6.158 -1.470 1.00 94.88 80 LEU A N 1
ATOM 633 C CA . LEU A 1 80 ? 8.038 4.721 -1.677 1.00 94.88 80 LEU A CA 1
ATOM 634 C C . LEU A 1 80 ? 9.325 3.945 -1.380 1.00 94.88 80 LEU A C 1
ATOM 636 O O . LEU A 1 80 ? 9.290 2.939 -0.671 1.00 94.88 80 LEU A O 1
ATOM 640 N N . HIS A 1 81 ? 10.474 4.452 -1.834 1.00 92.38 81 HIS A N 1
ATOM 641 C CA . HIS A 1 81 ? 11.770 3.872 -1.493 1.00 92.38 81 HIS A CA 1
ATOM 642 C C . HIS A 1 81 ? 12.029 3.903 0.020 1.00 92.38 81 HIS A C 1
ATOM 644 O O . HIS A 1 81 ? 12.480 2.918 0.602 1.00 92.38 81 HIS A O 1
ATOM 650 N N . THR A 1 82 ? 11.686 5.010 0.681 1.00 93.31 82 THR A N 1
ATOM 651 C CA . THR A 1 82 ? 11.807 5.156 2.137 1.00 93.31 82 THR A CA 1
ATOM 652 C C . THR A 1 82 ? 10.894 4.182 2.886 1.00 93.31 82 THR A C 1
ATOM 654 O O . THR A 1 82 ? 11.302 3.648 3.917 1.00 93.31 82 THR A O 1
ATOM 657 N N . LEU A 1 83 ? 9.676 3.926 2.405 1.00 95.31 83 LEU A N 1
ATOM 658 C CA . LEU A 1 83 ? 8.770 2.933 2.990 1.00 95.31 83 LEU A CA 1
ATOM 659 C C . LEU A 1 83 ? 9.330 1.515 2.858 1.00 95.31 83 LEU A C 1
ATOM 661 O O . LEU A 1 83 ? 9.372 0.796 3.853 1.00 95.31 83 LEU A O 1
ATOM 665 N N . ALA A 1 84 ? 9.810 1.144 1.669 1.00 94.50 84 ALA A N 1
ATOM 666 C CA . ALA A 1 84 ? 10.417 -0.164 1.432 1.00 94.50 84 ALA A CA 1
ATOM 667 C C . ALA A 1 84 ? 11.653 -0.389 2.323 1.00 94.50 84 ALA A C 1
ATOM 669 O O . ALA A 1 84 ? 11.749 -1.413 2.994 1.00 94.50 84 ALA A O 1
ATOM 670 N N . LEU A 1 85 ? 12.560 0.594 2.413 1.00 91.88 85 LEU A N 1
ATOM 671 C CA . LEU A 1 85 ? 13.772 0.492 3.239 1.00 91.88 85 LEU A CA 1
ATOM 672 C C . LEU A 1 85 ? 13.502 0.442 4.746 1.00 91.88 85 LEU A C 1
ATOM 674 O O . LEU A 1 85 ? 14.273 -0.169 5.481 1.00 91.88 85 LEU A O 1
ATOM 678 N N . ASN A 1 86 ? 12.451 1.114 5.218 1.00 91.88 86 ASN A N 1
ATOM 679 C CA . ASN A 1 86 ? 12.114 1.153 6.642 1.00 91.88 86 ASN A CA 1
ATOM 680 C C . ASN A 1 86 ? 11.146 0.039 7.062 1.00 91.88 86 ASN A C 1
ATOM 682 O O . ASN A 1 86 ? 10.717 0.020 8.218 1.00 91.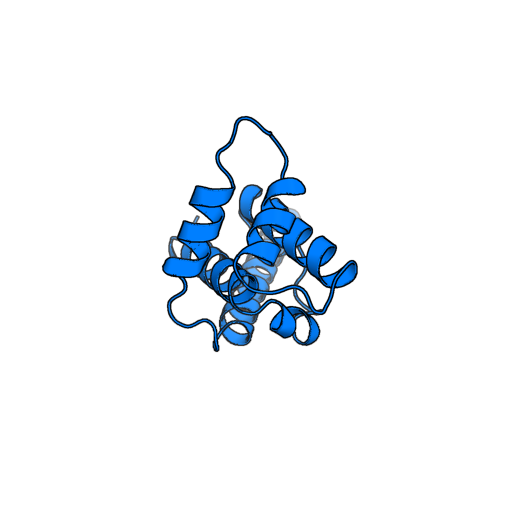88 86 ASN A O 1
ATOM 686 N N . CYS A 1 87 ? 10.788 -0.873 6.154 1.00 93.50 87 CYS A N 1
ATOM 687 C CA . CYS A 1 87 ? 10.046 -2.073 6.507 1.00 93.50 87 CYS A CA 1
ATOM 688 C C . CYS A 1 87 ? 10.898 -2.930 7.460 1.00 93.50 87 CYS A C 1
ATOM 690 O O . CYS A 1 87 ? 11.986 -3.346 7.062 1.00 93.50 87 CYS A O 1
ATOM 692 N N . PRO A 1 88 ? 10.446 -3.211 8.701 1.00 93.88 88 PRO A N 1
ATOM 693 C CA . PRO A 1 88 ? 11.260 -3.962 9.655 1.00 93.88 88 PRO A CA 1
ATOM 694 C C . PRO A 1 88 ? 11.564 -5.382 9.174 1.00 93.88 88 PRO A C 1
ATOM 696 O O . PRO A 1 88 ? 12.691 -5.849 9.317 1.00 93.88 88 PRO A O 1
ATOM 699 N N . ASP A 1 89 ? 10.557 -6.051 8.611 1.00 95.81 89 ASP A N 1
ATOM 700 C CA . ASP A 1 89 ? 10.685 -7.364 7.991 1.00 95.81 89 ASP A CA 1
ATOM 701 C C . ASP A 1 89 ? 9.562 -7.565 6.951 1.00 95.81 89 ASP A C 1
ATOM 703 O O . ASP A 1 89 ? 8.393 -7.689 7.333 1.00 95.81 89 ASP A O 1
ATOM 707 N N . PRO A 1 90 ? 9.882 -7.564 5.645 1.00 94.56 90 PRO A N 1
ATOM 708 C CA . PRO A 1 90 ? 8.899 -7.735 4.576 1.00 94.56 90 PRO A CA 1
ATOM 709 C C . PRO A 1 90 ? 8.094 -9.037 4.653 1.00 94.56 90 PRO A C 1
ATOM 711 O O . PRO A 1 90 ? 6.934 -9.043 4.245 1.00 94.56 90 PRO A O 1
ATOM 714 N N . ASP A 1 91 ? 8.641 -10.111 5.229 1.00 96.25 91 ASP A N 1
ATOM 715 C CA . ASP A 1 91 ? 7.950 -11.406 5.333 1.00 96.25 91 ASP A CA 1
ATOM 716 C C . ASP A 1 91 ? 6.807 -11.369 6.370 1.00 96.25 91 ASP A C 1
ATOM 718 O O . ASP A 1 91 ? 5.937 -12.242 6.413 1.00 96.25 91 ASP A O 1
ATOM 722 N N . HIS A 1 92 ? 6.762 -10.325 7.206 1.00 96.75 92 HIS A N 1
ATOM 723 C CA . HIS A 1 92 ? 5.718 -10.116 8.206 1.00 96.75 92 HIS A CA 1
ATOM 724 C C . HIS A 1 92 ? 4.525 -9.283 7.704 1.00 96.75 92 HIS A C 1
ATOM 726 O O . HIS A 1 92 ? 3.683 -8.887 8.521 1.00 96.75 92 HIS A O 1
ATOM 732 N N . GLY A 1 93 ? 4.378 -9.060 6.392 1.00 97.12 93 GLY A N 1
ATOM 733 C CA . GLY A 1 93 ? 3.245 -8.329 5.807 1.00 97.12 93 GLY A CA 1
ATOM 734 C C . GLY A 1 93 ? 1.863 -8.769 6.321 1.00 97.12 93 GLY A C 1
ATOM 735 O O . GLY A 1 93 ? 1.097 -7.904 6.761 1.00 97.12 93 GLY A O 1
ATOM 736 N N . PRO A 1 94 ? 1.542 -10.079 6.424 1.00 97.31 94 PRO A N 1
ATOM 737 C CA . PRO A 1 94 ? 0.277 -10.538 7.008 1.00 97.31 94 PRO A CA 1
ATOM 738 C C . PRO A 1 94 ? 0.064 -10.134 8.471 1.00 97.31 94 PRO A C 1
ATOM 740 O O . PRO A 1 94 ? -1.074 -9.938 8.908 1.00 97.31 94 PRO A O 1
ATOM 743 N N . THR A 1 95 ? 1.139 -9.988 9.246 1.00 97.69 95 THR A N 1
ATOM 744 C CA . THR A 1 95 ? 1.068 -9.518 10.636 1.00 97.69 95 THR A CA 1
ATOM 745 C C . THR A 1 95 ? 0.748 -8.027 10.682 1.00 97.69 95 THR A C 1
ATOM 747 O O . THR A 1 95 ? -0.173 -7.629 11.398 1.00 97.69 95 THR A O 1
ATOM 750 N N . TYR A 1 96 ? 1.435 -7.209 9.879 1.00 97.62 96 TYR A N 1
ATOM 751 C CA . TYR A 1 96 ? 1.156 -5.772 9.790 1.00 97.62 96 TYR A CA 1
ATOM 752 C C . TYR A 1 96 ? -0.266 -5.504 9.277 1.00 97.62 96 TYR A C 1
ATOM 754 O O . TYR A 1 96 ? -0.978 -4.674 9.839 1.00 97.62 96 TYR A O 1
ATOM 762 N N . ALA A 1 97 ? -0.728 -6.278 8.292 1.00 97.62 97 ALA A N 1
ATOM 763 C CA . ALA A 1 97 ? -2.094 -6.245 7.773 1.00 97.62 97 ALA A CA 1
ATOM 764 C C . ALA A 1 97 ? -3.158 -6.452 8.855 1.00 97.62 97 ALA A C 1
ATOM 766 O O . ALA A 1 97 ? -4.117 -5.684 8.939 1.00 97.62 97 ALA A O 1
ATOM 767 N N . ARG A 1 98 ? -2.980 -7.456 9.724 1.00 97.25 98 ARG A N 1
ATOM 768 C CA . ARG A 1 98 ? -3.894 -7.668 10.857 1.00 97.25 98 ARG A CA 1
ATOM 769 C C . ARG A 1 98 ? -3.886 -6.482 11.812 1.00 97.25 98 ARG A C 1
ATOM 771 O O . ARG A 1 98 ? -4.942 -6.059 12.259 1.00 97.25 98 ARG A O 1
ATOM 778 N N . MET A 1 99 ? -2.719 -5.918 12.110 1.00 97.12 99 MET A N 1
ATOM 779 C CA . MET A 1 99 ? -2.626 -4.762 13.005 1.00 97.12 99 MET A CA 1
ATOM 780 C C . MET A 1 99 ? -3.334 -3.521 12.430 1.00 97.12 99 MET A C 1
ATOM 782 O O . MET A 1 99 ? -3.998 -2.811 13.186 1.00 97.12 99 MET A O 1
ATOM 786 N N . VAL A 1 100 ? -3.252 -3.286 11.113 1.00 97.56 100 VAL A N 1
ATOM 787 C CA . VAL A 1 100 ? -4.003 -2.216 10.425 1.00 97.56 100 VAL A CA 1
ATOM 788 C C . VAL A 1 100 ? -5.513 -2.461 10.513 1.00 97.56 100 VAL A C 1
ATOM 790 O O . VAL A 1 100 ? -6.250 -1.565 10.923 1.00 97.56 100 VAL A O 1
ATOM 793 N N . GLN A 1 101 ? -5.974 -3.681 10.224 1.00 97.06 101 GLN A N 1
ATOM 794 C CA . GLN A 1 101 ? -7.392 -4.046 10.321 1.00 97.06 101 GLN A CA 1
ATOM 795 C C . GLN A 1 101 ? -7.941 -3.884 11.750 1.00 97.06 101 GLN A C 1
ATOM 797 O O . GLN A 1 101 ? -9.014 -3.319 11.949 1.00 97.06 101 GLN A O 1
ATOM 802 N N . GLU A 1 102 ? -7.200 -4.340 12.760 1.00 96.38 102 GLU A N 1
ATOM 803 C CA . GLU A 1 102 ? -7.590 -4.205 14.168 1.00 96.38 102 GLU A CA 1
ATOM 804 C C . GLU A 1 102 ? -7.666 -2.737 14.601 1.00 96.38 102 GLU A C 1
ATOM 806 O O . GLU A 1 102 ? -8.566 -2.346 15.349 1.00 96.38 102 GLU A O 1
ATOM 811 N N . ALA A 1 103 ? -6.740 -1.899 14.127 1.00 95.44 103 ALA A N 1
ATOM 812 C CA . ALA A 1 103 ? -6.798 -0.463 14.368 1.00 95.44 103 ALA A CA 1
ATOM 813 C C . ALA A 1 103 ? -8.046 0.162 13.722 1.00 95.44 103 ALA A C 1
ATOM 815 O O . ALA A 1 103 ? -8.734 0.942 14.381 1.00 95.44 103 ALA A O 1
ATOM 816 N N . ALA A 1 104 ? -8.377 -0.220 12.484 1.00 95.81 104 ALA A N 1
ATOM 817 C CA . ALA A 1 104 ? -9.585 0.229 11.796 1.00 95.81 104 ALA A CA 1
ATOM 818 C C . ALA A 1 104 ? -10.862 -0.169 12.536 1.00 95.81 104 ALA A C 1
ATOM 820 O O . ALA A 1 104 ? -11.679 0.690 12.853 1.00 95.81 104 ALA A O 1
ATOM 821 N N . PHE A 1 105 ? -10.980 -1.440 12.922 1.00 95.00 105 PHE A N 1
ATOM 822 C CA . PHE A 1 105 ? -12.127 -1.939 13.675 1.00 95.00 105 PHE A CA 1
ATOM 823 C C . PHE A 1 105 ? -12.341 -1.177 14.993 1.00 95.00 105 PHE A C 1
ATOM 825 O O . PHE A 1 105 ? -13.471 -0.846 15.355 1.00 95.00 105 PHE A O 1
ATOM 832 N N . ARG A 1 106 ? -11.256 -0.849 15.708 1.00 94.25 106 ARG A N 1
ATOM 833 C CA . ARG A 1 106 ? -11.327 -0.047 16.941 1.00 94.25 106 ARG A CA 1
ATOM 834 C C . ARG A 1 106 ? -11.807 1.379 16.687 1.00 94.25 106 ARG A C 1
ATOM 836 O O . ARG A 1 106 ? -12.567 1.892 17.507 1.00 94.25 106 ARG A O 1
ATOM 843 N N . ARG A 1 107 ? -11.373 2.014 15.590 1.00 93.69 107 ARG A N 1
ATOM 844 C CA . ARG A 1 107 ? -11.850 3.352 15.202 1.00 93.69 107 ARG A CA 1
ATOM 845 C C . ARG A 1 107 ? -13.335 3.319 14.863 1.00 93.69 107 ARG A C 1
ATOM 847 O O . ARG A 1 107 ? -14.089 4.090 15.447 1.00 93.69 107 ARG A O 1
ATOM 854 N N . ASP A 1 108 ? -13.760 2.363 14.042 1.00 93.44 108 ASP A N 1
ATOM 855 C CA . ASP A 1 108 ? -15.166 2.198 13.669 1.00 93.44 108 ASP A CA 1
ATOM 856 C C . ASP A 1 108 ? -16.045 2.001 14.910 1.00 93.44 108 ASP A C 1
ATOM 858 O O . ASP A 1 108 ? -17.086 2.645 15.049 1.00 93.44 108 ASP A O 1
ATOM 862 N N . LEU A 1 109 ? -15.625 1.148 15.851 1.00 94.19 109 LEU A N 1
ATOM 863 C CA . LEU A 1 109 ? -16.360 0.921 17.095 1.00 94.19 109 LEU A CA 1
ATOM 864 C C . LEU A 1 109 ? -16.472 2.196 17.944 1.00 94.19 109 LEU A C 1
ATOM 866 O O . LEU A 1 109 ? -17.542 2.457 18.493 1.00 94.19 109 LEU A O 1
ATOM 870 N N . ALA A 1 110 ? -15.397 2.984 18.047 1.00 92.19 110 ALA A N 1
ATOM 871 C CA . ALA A 1 110 ? -15.400 4.245 18.785 1.00 92.19 110 ALA A CA 1
ATOM 872 C C . ALA A 1 110 ? -16.363 5.267 18.157 1.00 92.19 110 ALA A C 1
ATOM 874 O O . ALA A 1 110 ? -17.217 5.805 18.860 1.00 92.19 110 ALA A O 1
ATOM 875 N N . GLU A 1 111 ? -16.311 5.450 16.835 1.00 90.94 111 GLU A N 1
ATOM 876 C CA . GLU A 1 111 ? -17.227 6.3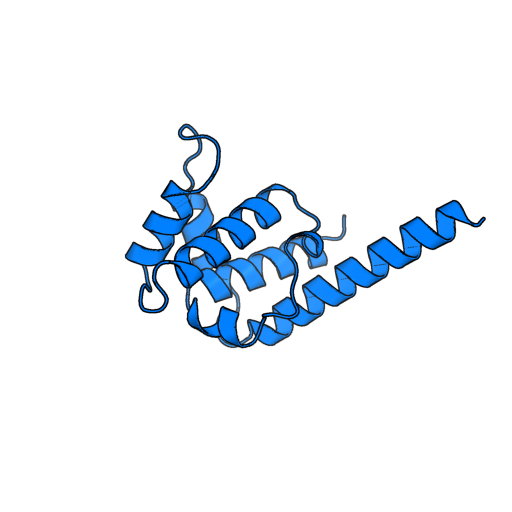36 16.100 1.00 90.94 111 GLU A CA 1
ATOM 877 C C . GLU A 1 111 ? -18.696 5.914 16.267 1.00 90.94 111 GLU A C 1
ATOM 879 O O . GLU A 1 111 ? -19.598 6.743 16.418 1.00 90.94 111 GLU A O 1
ATOM 884 N N . HIS A 1 112 ? -18.964 4.605 16.266 1.00 90.56 112 HIS A N 1
ATOM 885 C CA . HIS A 1 112 ? -20.309 4.084 16.493 1.00 90.56 112 HIS A CA 1
ATOM 886 C C . HIS A 1 112 ? -20.777 4.292 17.934 1.00 90.56 112 HIS A C 1
ATOM 888 O O . HIS A 1 112 ? -21.943 4.632 18.131 1.00 90.56 112 HIS A O 1
ATOM 894 N N . ALA A 1 113 ? -19.895 4.104 18.920 1.00 91.12 113 ALA A N 1
ATOM 895 C CA . ALA A 1 113 ? -20.203 4.310 20.331 1.00 91.12 113 ALA A CA 1
ATOM 896 C C . ALA A 1 113 ? -20.538 5.780 20.638 1.00 91.12 113 ALA A C 1
ATOM 898 O O . ALA A 1 113 ? -21.503 6.043 21.351 1.00 91.12 113 ALA A O 1
ATOM 899 N N . GLU A 1 114 ? -19.807 6.730 20.049 1.00 89.69 114 GLU A N 1
ATOM 900 C CA . GLU A 1 114 ? -20.079 8.170 20.185 1.00 89.69 114 GLU A CA 1
ATOM 901 C C . GLU A 1 114 ? -21.423 8.584 19.573 1.00 89.69 114 GLU A C 1
ATOM 903 O O . GLU A 1 114 ? -22.067 9.509 20.054 1.00 89.69 114 GLU A O 1
ATOM 908 N N . ARG A 1 115 ? -21.876 7.891 18.524 1.00 84.25 115 ARG A N 1
ATOM 909 C CA . ARG A 1 115 ? -23.133 8.203 17.828 1.00 84.25 115 ARG A CA 1
ATOM 910 C C . ARG A 1 115 ? -24.388 7.699 18.550 1.00 84.25 115 ARG A C 1
ATOM 912 O O . ARG A 1 115 ? -25.481 8.179 18.251 1.00 84.25 115 ARG A O 1
ATOM 919 N N . ILE A 1 116 ? -24.255 6.701 19.424 1.00 86.44 116 ILE A N 1
ATOM 920 C CA . ILE A 1 116 ? -25.379 6.100 20.168 1.00 86.44 116 ILE A CA 1
ATOM 921 C C . ILE A 1 116 ? -25.470 6.561 21.630 1.00 86.44 116 ILE A C 1
ATOM 923 O O . ILE A 1 116 ? -26.462 6.234 22.284 1.00 86.44 116 ILE A O 1
ATOM 927 N N . GLY A 1 117 ? -24.446 7.252 22.140 1.00 62.66 117 GLY A N 1
ATOM 928 C CA . GLY A 1 117 ? -24.431 7.870 23.472 1.00 62.66 117 GLY A CA 1
ATOM 929 C C . GLY A 1 117 ? -25.039 9.264 23.469 1.00 62.66 117 GLY A C 1
ATOM 930 O O . GLY A 1 117 ? -25.657 9.614 24.499 1.00 62.66 117 GLY A O 1
#

Radius of gyration: 14.42 Å; Cα contacts (8 Å, |Δi|>4): 130; chains: 1; bounding box: 39×31×37 Å

Solvent-accessible surface area (backbone atoms only — not comparable to full-atom values): 6496 Å² total; per-residue (Å²): 137,58,74,65,59,59,53,34,50,42,31,26,53,6,6,42,52,62,43,52,70,55,54,78,79,43,74,87,64,52,56,79,33,47,86,49,70,69,56,26,51,51,51,47,25,48,53,52,43,41,72,78,37,72,85,57,54,49,69,68,33,49,54,53,26,41,73,63,46,83,62,89,88,54,71,43,65,60,54,54,50,49,30,35,71,64,22,88,55,49,90,46,30,71,59,29,48,50,54,34,45,54,52,31,54,51,49,53,51,49,58,53,51,66,74,76,109

pLDDT: mean 93.34, std 6.91, range [53.81, 98.31]

Nearest PDB structures (foldseek):
  2r5u-assembly1_C  TM=8.546E-01  e=3.776E-04  unclassified
  2r5u-assembly1_F  TM=8.481E-01  e=3.582E-04  unclassified
  8a3v-assembly1_A  TM=8.459E-01  e=4.661E-04  Vibrio cholerae
  4esv-assembly2_I  TM=8.449E-01  e=8.321E-04  Geobacillus stearothermophilus
  2r6a-assembly1_B  TM=8.307E-01  e=1.337E-03  Geobacillus stearothermophilus